Protein AF-A0AA37WMC1-F1 (afdb_monomer_lite)

InterPro domains:
  IPR003346 Transposase IS116/IS110/IS902, C-terminal [PF02371] (63-101)

Radius of gyration: 23.93 Å; chains: 1; bounding box: 44×49×57 Å

Foldseek 3Di:
DVVVVVVCVVPDDDPDPDPVPVVVVVVVVVVVVVVVVVVVVVVVVVLVVLQVVLVVDPCNVVLVPDPPCPSPNSSVVDVLVDPDPVPDPDPVVSCVVVVNDPDPPPPPD

Sequence (109 aa):
MNEKRIKDIKTTEPLTNDMAVIVPNTLLIECLISQLKQLMLSITRFDTEIKAFYNKHADKFIFDSLPGAGPQLAPRLLAAMGSNRDRYQCAAEIQKYAGIATDIIHRAG

Structure (mmCIF, N/CA/C/O backbone):
data_AF-A0AA37WMC1-F1
#
_entry.id   AF-A0AA37WMC1-F1
#
loop_
_atom_site.group_PDB
_atom_site.id
_atom_site.type_symbol
_atom_site.label_atom_id
_atom_site.label_alt_id
_atom_site.label_comp_id
_atom_site.label_asym_id
_atom_site.label_entity_id
_atom_site.label_seq_id
_atom_site.pdbx_PDB_ins_code
_atom_site.Cartn_x
_atom_site.Cartn_y
_atom_site.Cartn_z
_atom_site.occupancy
_atom_site.B_iso_or_equiv
_atom_site.auth_seq_id
_atom_site.auth_comp_id
_atom_site.auth_asym_id
_atom_site.auth_atom_id
_atom_site.pdbx_PDB_model_num
ATOM 1 N N . MET A 1 1 ? 8.422 -8.153 21.958 1.00 63.69 1 MET A N 1
ATOM 2 C CA . MET A 1 1 ? 7.760 -6.823 22.028 1.00 63.69 1 MET A CA 1
ATOM 3 C C . MET A 1 1 ? 6.232 -6.921 21.965 1.00 63.69 1 MET A C 1
ATOM 5 O O . MET A 1 1 ? 5.584 -6.346 22.829 1.00 63.69 1 MET A O 1
ATOM 9 N N . ASN A 1 2 ? 5.643 -7.661 21.014 1.00 79.69 2 ASN A N 1
ATOM 10 C CA . ASN A 1 2 ? 4.176 -7.775 20.900 1.00 79.69 2 ASN A CA 1
ATOM 11 C C . ASN A 1 2 ? 3.504 -8.533 22.057 1.00 79.69 2 ASN A C 1
ATOM 13 O O . ASN A 1 2 ? 2.456 -8.102 22.518 1.00 79.69 2 ASN A O 1
ATOM 17 N N . GLU A 1 3 ? 4.112 -9.596 22.585 1.00 86.75 3 GLU A N 1
ATOM 18 C CA . GLU A 1 3 ? 3.535 -10.365 23.704 1.00 86.75 3 GLU A CA 1
ATOM 19 C C . GLU A 1 3 ? 3.372 -9.534 24.981 1.00 86.75 3 GLU A C 1
ATOM 21 O O . GLU A 1 3 ? 2.335 -9.607 25.635 1.00 86.75 3 GLU A O 1
ATOM 26 N N . LYS A 1 4 ? 4.360 -8.682 25.291 1.00 88.56 4 LYS A N 1
ATOM 27 C CA . LYS A 1 4 ? 4.288 -7.730 26.406 1.00 88.56 4 LYS A CA 1
ATOM 28 C C . LYS A 1 4 ? 3.109 -6.770 26.225 1.00 88.56 4 LYS A C 1
ATOM 30 O O . LYS A 1 4 ? 2.276 -6.673 27.111 1.00 88.56 4 LYS A O 1
ATOM 35 N N . ARG A 1 5 ? 2.971 -6.165 25.038 1.00 87.19 5 ARG A N 1
ATOM 36 C CA . ARG A 1 5 ? 1.841 -5.273 24.716 1.00 87.19 5 ARG A CA 1
ATOM 37 C C . ARG A 1 5 ? 0.488 -5.974 24.860 1.00 87.19 5 ARG A C 1
ATOM 39 O O . ARG A 1 5 ? -0.439 -5.390 25.401 1.00 87.19 5 ARG A O 1
ATOM 46 N N . ILE A 1 6 ? 0.371 -7.219 24.391 1.00 89.75 6 ILE A N 1
ATOM 47 C CA . ILE A 1 6 ? -0.868 -8.003 24.520 1.00 89.75 6 ILE A CA 1
ATOM 48 C C . ILE A 1 6 ? -1.183 -8.274 25.994 1.00 89.75 6 ILE A C 1
ATOM 50 O O . ILE A 1 6 ? -2.340 -8.177 26.395 1.00 89.75 6 ILE A O 1
ATOM 54 N N . LYS A 1 7 ? -0.170 -8.608 26.801 1.00 91.75 7 LYS A N 1
ATOM 55 C CA . LYS A 1 7 ? -0.333 -8.818 28.241 1.00 91.75 7 LYS A CA 1
ATOM 56 C C . LYS A 1 7 ? -0.791 -7.536 28.941 1.00 91.75 7 LYS A C 1
ATOM 58 O O . LYS A 1 7 ? -1.770 -7.594 29.673 1.00 91.75 7 LYS A O 1
ATOM 63 N N . ASP A 1 8 ? -0.151 -6.408 28.649 1.00 90.38 8 ASP A N 1
ATOM 64 C CA . ASP A 1 8 ? -0.461 -5.110 29.261 1.00 90.38 8 ASP A CA 1
ATOM 65 C C . ASP A 1 8 ? -1.898 -4.655 28.931 1.00 90.38 8 ASP A C 1
ATOM 67 O O . ASP A 1 8 ? -2.622 -4.181 29.806 1.00 90.38 8 ASP A O 1
ATOM 71 N N . ILE A 1 9 ? -2.360 -4.881 27.692 1.00 87.75 9 ILE A N 1
ATOM 72 C CA . ILE A 1 9 ? -3.750 -4.601 27.283 1.00 87.75 9 ILE A CA 1
ATOM 73 C C . ILE A 1 9 ? -4.743 -5.455 28.082 1.00 87.75 9 ILE A C 1
ATOM 75 O O . ILE A 1 9 ? -5.774 -4.953 28.517 1.00 87.75 9 ILE A O 1
ATOM 79 N N . LYS A 1 10 ? -4.437 -6.740 28.304 1.00 86.56 10 LYS A N 1
ATOM 80 C CA . LYS A 1 10 ? -5.319 -7.658 29.045 1.00 86.56 10 LYS A CA 1
ATOM 81 C C . LYS A 1 10 ? -5.439 -7.320 30.532 1.00 86.56 10 LYS A C 1
ATOM 83 O O . LYS A 1 10 ? -6.418 -7.723 31.146 1.00 86.56 10 LYS A O 1
ATOM 88 N N . THR A 1 11 ? -4.451 -6.639 31.108 1.00 91.69 11 THR A N 1
ATOM 89 C CA . THR A 1 11 ? -4.424 -6.266 32.532 1.00 91.69 11 THR A CA 1
ATOM 90 C C . THR A 1 11 ? -4.798 -4.805 32.785 1.00 91.69 11 THR A C 1
ATOM 92 O O . THR A 1 11 ? -4.640 -4.330 33.904 1.00 91.69 11 THR A O 1
ATOM 95 N N . THR A 1 12 ? -5.230 -4.070 31.758 1.00 86.50 12 THR A N 1
ATOM 96 C CA . THR A 1 12 ? -5.598 -2.652 31.871 1.00 86.50 12 THR A CA 1
ATOM 97 C C . THR A 1 12 ? -6.980 -2.490 32.502 1.00 86.50 12 THR A C 1
ATOM 99 O O . THR A 1 12 ? -7.912 -3.218 32.162 1.00 86.50 12 THR A O 1
ATOM 102 N N . GLU A 1 13 ? -7.119 -1.505 33.390 1.00 86.00 13 GLU A N 1
ATOM 103 C CA . GLU A 1 13 ? -8.413 -1.115 33.952 1.00 86.00 13 GLU A CA 1
ATOM 104 C C . GLU A 1 13 ? -9.182 -0.179 33.000 1.00 86.00 13 GLU A C 1
ATOM 106 O O . GLU A 1 13 ? -8.569 0.652 32.319 1.00 86.00 13 GLU A O 1
ATOM 111 N N . PRO A 1 14 ? -10.522 -0.285 32.932 1.00 82.19 14 PRO A N 1
ATOM 112 C CA . PRO A 1 14 ? -11.341 0.616 32.129 1.00 82.19 14 PRO A CA 1
ATOM 113 C C . PRO A 1 14 ? -11.178 2.078 32.561 1.00 82.19 14 PRO A C 1
ATOM 115 O O . PRO A 1 14 ? -11.241 2.399 33.744 1.00 82.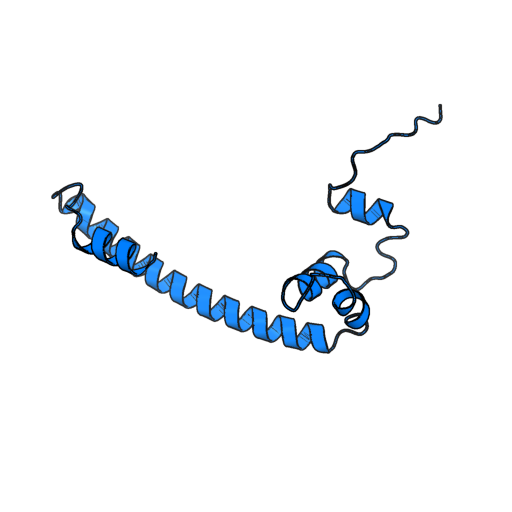19 14 PRO A O 1
ATOM 118 N N . LEU A 1 15 ? -11.045 2.986 31.588 1.00 87.25 15 LEU A N 1
ATOM 119 C CA . LEU A 1 15 ? -10.977 4.432 31.850 1.00 87.25 15 LEU A CA 1
ATOM 120 C C . LEU A 1 15 ? -12.283 4.984 32.450 1.00 87.25 15 LEU A C 1
ATOM 122 O O . LEU A 1 15 ? -12.279 5.987 33.156 1.00 87.25 15 LEU A O 1
ATOM 126 N N . THR A 1 16 ? -13.409 4.345 32.136 1.00 91.31 16 THR A N 1
ATOM 127 C CA . THR A 1 16 ? -14.738 4.679 32.648 1.00 91.31 16 THR A CA 1
ATOM 128 C C . THR A 1 16 ? -15.575 3.410 32.763 1.00 91.31 16 THR A C 1
ATOM 130 O O . THR A 1 16 ? -15.346 2.456 32.021 1.00 91.31 16 THR A O 1
ATOM 133 N N . ASN A 1 17 ? -16.560 3.429 33.662 1.00 91.81 17 ASN A N 1
ATOM 134 C CA . ASN A 1 17 ? -17.580 2.386 33.820 1.00 91.81 17 ASN A CA 1
ATOM 135 C C . ASN A 1 17 ? -18.948 2.820 33.252 1.00 91.81 17 ASN A C 1
ATOM 137 O O . ASN A 1 17 ? -19.951 2.141 33.463 1.00 91.81 17 ASN A O 1
ATOM 141 N N . ASP A 1 18 ? -19.009 3.961 32.556 1.00 95.25 18 ASP A N 1
ATOM 142 C CA . ASP A 1 18 ? -20.240 4.465 31.947 1.00 95.25 18 ASP A CA 1
ATOM 143 C C . ASP A 1 18 ? -20.619 3.654 30.697 1.00 95.25 18 ASP A C 1
ATOM 145 O O . ASP A 1 18 ? -19.968 3.720 29.647 1.00 95.25 18 ASP A O 1
ATOM 149 N N . MET A 1 19 ? -21.722 2.914 30.796 1.00 93.25 19 MET A N 1
ATOM 150 C CA . MET A 1 19 ? -22.233 2.071 29.717 1.00 93.25 19 MET A CA 1
ATOM 151 C C . MET A 1 19 ? -22.673 2.867 28.484 1.00 93.25 19 MET A C 1
ATOM 153 O O . MET A 1 19 ? -22.563 2.347 27.372 1.00 93.25 19 MET A O 1
ATOM 157 N N . ALA A 1 20 ? -23.106 4.123 28.643 1.00 94.69 20 ALA A N 1
ATOM 158 C CA . ALA A 1 20 ? -23.464 4.984 27.516 1.00 94.69 20 ALA A CA 1
ATOM 159 C C . ALA A 1 20 ? -22.244 5.342 26.650 1.00 94.69 20 ALA A C 1
ATOM 161 O O . ALA A 1 20 ? -22.401 5.670 25.476 1.00 94.69 20 ALA A O 1
ATOM 162 N N . VAL A 1 21 ? -21.031 5.228 27.200 1.00 93.62 21 VAL A N 1
ATOM 163 C CA . VAL A 1 21 ? -19.768 5.415 26.475 1.00 93.62 21 VAL A CA 1
ATOM 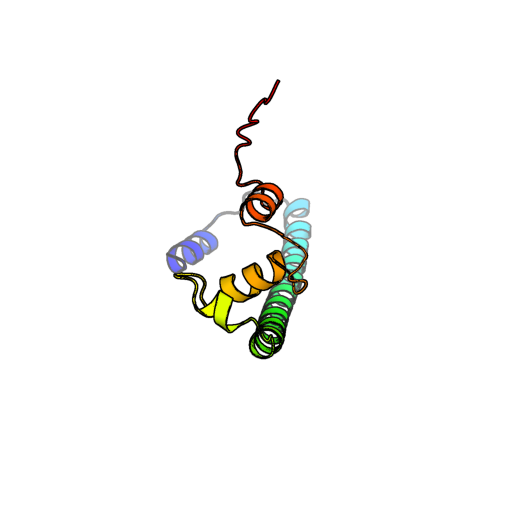164 C C . VAL A 1 21 ? -19.207 4.075 25.997 1.00 93.62 21 VAL A C 1
ATOM 166 O O . VAL A 1 21 ? -18.788 3.960 24.844 1.00 93.62 21 VAL A O 1
ATOM 169 N N . ILE A 1 22 ? -19.204 3.048 26.851 1.00 92.19 22 ILE A N 1
ATOM 170 C CA . ILE A 1 22 ? -18.575 1.750 26.553 1.00 92.19 22 ILE A CA 1
ATOM 171 C C . ILE A 1 22 ? -19.262 1.042 25.382 1.00 92.19 22 ILE A C 1
ATOM 173 O O . ILE A 1 22 ? -18.588 0.578 24.459 1.00 92.19 22 ILE A O 1
ATOM 177 N N . VAL A 1 23 ? -20.593 0.962 25.395 1.00 94.75 23 VAL A N 1
ATOM 178 C CA . VAL A 1 23 ? -21.364 0.207 24.395 1.00 94.75 23 VAL A CA 1
ATOM 179 C C . VAL A 1 23 ? -21.157 0.732 22.965 1.00 94.75 23 VAL A C 1
ATOM 181 O O . VAL A 1 23 ? -20.755 -0.063 22.111 1.00 94.75 23 VAL A O 1
ATOM 184 N N . PRO A 1 24 ? -21.351 2.033 22.656 1.00 95.69 24 PRO A N 1
ATOM 185 C CA . PRO A 1 24 ? -21.169 2.521 21.288 1.00 95.69 24 PRO A CA 1
ATOM 186 C C . PRO A 1 24 ? -19.716 2.430 20.809 1.00 95.69 24 PRO A C 1
ATOM 188 O O . PRO A 1 24 ? -19.482 2.119 19.643 1.00 95.69 24 PRO A O 1
ATOM 191 N N . ASN A 1 25 ? -18.732 2.645 21.690 1.00 94.12 25 ASN A N 1
ATOM 192 C CA . ASN A 1 25 ? -17.321 2.501 21.319 1.00 94.12 25 ASN A CA 1
ATOM 193 C C . ASN A 1 25 ? -16.943 1.043 21.036 1.00 94.12 25 ASN A C 1
ATOM 195 O O . ASN A 1 25 ? -16.167 0.782 20.119 1.00 94.12 25 ASN A O 1
ATOM 199 N N . THR A 1 26 ? -17.516 0.090 21.774 1.00 93.88 26 THR A N 1
ATOM 200 C CA . THR A 1 26 ? -17.313 -1.344 21.516 1.00 93.88 26 THR A CA 1
ATOM 201 C C . THR A 1 26 ? -17.825 -1.709 20.124 1.00 93.88 26 THR A C 1
ATOM 203 O O . THR A 1 26 ? -17.082 -2.275 19.324 1.00 93.88 26 THR A O 1
ATOM 206 N N . LEU A 1 27 ? -19.045 -1.279 19.789 1.00 97.00 27 LEU A N 1
ATOM 207 C CA . LEU A 1 27 ? -19.628 -1.480 18.462 1.00 97.00 27 LEU A CA 1
ATOM 208 C C . LEU A 1 27 ? -18.794 -0.811 17.357 1.00 97.00 27 LEU A C 1
ATOM 210 O O . LEU A 1 27 ? -18.534 -1.419 16.318 1.00 97.00 27 LEU A O 1
ATOM 214 N N . LEU A 1 28 ? -18.307 0.413 17.588 1.00 97.62 28 LEU A N 1
ATOM 215 C CA . LEU A 1 28 ? -17.421 1.102 16.648 1.00 97.62 28 LEU A CA 1
ATOM 216 C C . LEU A 1 28 ? -16.138 0.299 16.386 1.00 97.62 28 LEU A C 1
ATOM 218 O O . LEU A 1 28 ? -15.741 0.143 15.231 1.00 97.62 28 LEU A O 1
ATOM 222 N N . ILE A 1 29 ? -15.501 -0.235 17.432 1.00 96.50 29 ILE A N 1
ATOM 223 C CA . ILE A 1 29 ? -14.288 -1.053 17.302 1.00 96.50 29 ILE A CA 1
ATOM 224 C C . ILE A 1 29 ? -14.571 -2.316 16.481 1.00 96.50 29 ILE A C 1
ATOM 226 O O . ILE A 1 29 ? -13.790 -2.643 15.588 1.00 96.50 29 ILE A O 1
ATOM 230 N N . GLU A 1 30 ? -15.687 -3.005 16.718 1.00 97.31 30 GLU A N 1
ATOM 231 C CA . GLU A 1 30 ? -16.074 -4.191 15.941 1.00 97.31 30 GLU A CA 1
ATOM 232 C C . GLU A 1 30 ? -16.272 -3.872 14.449 1.00 97.31 30 GLU A C 1
ATOM 234 O O . GLU A 1 30 ? -15.784 -4.604 13.573 1.00 97.31 30 GLU A O 1
ATOM 239 N N . CYS A 1 31 ? -16.914 -2.740 14.142 1.00 98.00 31 CYS A N 1
ATOM 240 C CA . CYS A 1 31 ? -17.051 -2.247 12.773 1.00 98.00 31 CYS A CA 1
ATOM 241 C C . CYS A 1 31 ? -15.685 -1.937 12.141 1.00 98.00 31 CYS A C 1
ATOM 243 O O . CYS A 1 31 ? -15.404 -2.389 11.027 1.00 98.00 31 CYS A O 1
ATOM 245 N N . LEU A 1 32 ? -14.811 -1.216 12.850 1.00 98.38 32 LEU A N 1
ATOM 246 C CA . LEU A 1 32 ? -13.480 -0.846 12.361 1.00 98.38 32 LEU A CA 1
ATOM 247 C C . LEU A 1 32 ? -12.587 -2.070 12.131 1.00 98.38 32 LEU A C 1
ATOM 249 O O . LEU A 1 32 ? -11.903 -2.141 11.113 1.00 98.38 32 LEU A O 1
ATOM 253 N N . ILE A 1 33 ? -12.618 -3.064 13.023 1.00 97.88 33 ILE A N 1
ATOM 254 C CA . ILE A 1 33 ? -11.876 -4.323 12.852 1.00 97.88 33 ILE A CA 1
ATOM 255 C C . ILE A 1 33 ? -12.330 -5.040 11.578 1.00 97.88 33 ILE A C 1
ATOM 257 O O . ILE A 1 33 ? -11.502 -5.567 10.829 1.00 97.88 33 ILE A O 1
ATOM 261 N N . SER A 1 34 ? -13.635 -5.054 11.312 1.00 97.75 34 SER A N 1
ATOM 262 C CA . SER A 1 34 ? -14.192 -5.681 10.111 1.00 97.75 34 SER A CA 1
ATOM 263 C C . SER A 1 34 ? -13.732 -4.968 8.836 1.00 97.75 34 SER A C 1
ATOM 265 O O . SER A 1 34 ? -13.292 -5.623 7.889 1.00 97.75 34 SER A O 1
ATOM 267 N N . GLN A 1 35 ? -13.743 -3.632 8.834 1.00 98.31 35 GLN A N 1
ATOM 268 C CA . GLN A 1 35 ? -13.226 -2.823 7.724 1.00 98.31 35 GLN A CA 1
ATOM 269 C C . GLN A 1 35 ? -11.718 -3.021 7.522 1.00 98.31 35 GLN A C 1
ATOM 271 O O . GLN A 1 35 ? -11.270 -3.220 6.393 1.00 98.31 35 GLN A O 1
ATOM 276 N N . LEU A 1 36 ? -10.935 -3.040 8.605 1.00 98.19 36 LEU A N 1
ATOM 277 C CA . LEU A 1 36 ? -9.488 -3.244 8.555 1.00 98.19 36 LEU A CA 1
ATOM 278 C C . LEU A 1 36 ? -9.133 -4.586 7.907 1.00 98.19 36 LEU A C 1
ATOM 280 O O . LEU A 1 36 ? -8.272 -4.636 7.033 1.00 98.19 36 LEU A O 1
ATOM 284 N N . LYS A 1 37 ? -9.828 -5.669 8.280 1.00 98.00 37 LYS A N 1
ATOM 285 C CA . LYS A 1 37 ? -9.624 -6.993 7.671 1.00 98.00 37 LYS A CA 1
ATOM 286 C C . LYS A 1 37 ? -9.876 -6.971 6.161 1.00 98.00 37 LYS A C 1
ATOM 288 O O . LYS A 1 37 ? -9.077 -7.519 5.405 1.00 98.00 37 LYS A O 1
ATOM 293 N N . GLN A 1 38 ? -10.949 -6.316 5.716 1.00 98.31 38 GLN A N 1
ATOM 294 C CA . GLN A 1 38 ? -11.249 -6.184 4.285 1.00 98.31 38 GLN A CA 1
ATOM 295 C C . GLN A 1 38 ? -10.206 -5.342 3.545 1.00 98.31 38 GLN A C 1
ATOM 297 O O . GLN A 1 38 ? -9.792 -5.692 2.436 1.00 98.31 38 GLN A O 1
ATOM 302 N N . LEU A 1 39 ? -9.727 -4.266 4.170 1.00 98.38 39 LEU A N 1
ATOM 303 C CA . LEU A 1 39 ? -8.670 -3.439 3.603 1.00 98.38 39 LEU A CA 1
ATOM 304 C C . LEU A 1 39 ? -7.365 -4.230 3.448 1.00 98.38 39 LEU A C 1
ATOM 306 O O . LEU A 1 39 ? -6.732 -4.149 2.400 1.00 98.38 39 LEU A O 1
ATOM 310 N N . MET A 1 40 ? -6.997 -5.051 4.437 1.00 98.25 40 MET A N 1
ATOM 311 C CA . MET A 1 40 ? -5.816 -5.919 4.353 1.00 98.25 40 MET A CA 1
ATOM 312 C C . MET A 1 40 ? -5.904 -6.901 3.178 1.00 98.25 40 MET A C 1
ATOM 314 O O . MET A 1 40 ? -4.947 -7.018 2.415 1.00 98.25 40 MET A O 1
ATOM 318 N N . LEU A 1 41 ? -7.056 -7.555 2.984 1.00 98.19 41 LEU A N 1
ATOM 319 C CA . LEU A 1 41 ? -7.279 -8.440 1.831 1.00 98.19 41 LEU A CA 1
ATOM 320 C C . LEU A 1 41 ? -7.153 -7.683 0.504 1.00 98.19 41 LEU A C 1
ATOM 322 O O . LEU A 1 41 ? -6.531 -8.167 -0.444 1.00 98.19 41 LEU A O 1
ATOM 326 N N . SER A 1 42 ? -7.712 -6.474 0.450 1.00 98.06 42 SER A N 1
ATOM 327 C CA . SER A 1 42 ? -7.639 -5.615 -0.731 1.00 98.06 42 SER A CA 1
ATOM 328 C C . SER A 1 42 ? -6.196 -5.223 -1.052 1.00 98.06 42 SER A C 1
ATOM 330 O O . SER A 1 42 ? -5.794 -5.320 -2.208 1.00 98.06 42 SER A O 1
ATOM 332 N N . ILE A 1 43 ? -5.392 -4.858 -0.046 1.00 96.94 43 ILE A N 1
ATOM 333 C CA . ILE A 1 43 ? -3.963 -4.543 -0.210 1.00 96.94 43 ILE A CA 1
ATOM 334 C C . ILE A 1 43 ? -3.215 -5.737 -0.810 1.00 96.94 43 ILE A C 1
ATOM 336 O O . ILE A 1 43 ? -2.529 -5.577 -1.814 1.00 96.94 43 ILE A O 1
ATOM 340 N N . THR A 1 44 ? -3.404 -6.947 -0.272 1.00 97.12 44 THR A N 1
ATOM 341 C CA . THR A 1 44 ? -2.752 -8.155 -0.811 1.00 97.12 44 THR A CA 1
ATOM 342 C C . THR A 1 44 ? -3.145 -8.429 -2.265 1.00 97.12 44 THR A C 1
ATOM 344 O O . THR A 1 44 ? -2.308 -8.833 -3.080 1.00 97.12 44 THR A O 1
ATOM 347 N N . ARG A 1 45 ? -4.411 -8.186 -2.621 1.00 97.81 45 ARG A N 1
ATOM 348 C CA . ARG A 1 45 ? -4.869 -8.294 -4.009 1.00 97.81 45 ARG A CA 1
ATOM 349 C C . ARG A 1 45 ? -4.179 -7.262 -4.900 1.00 97.81 45 ARG A C 1
ATOM 351 O O . ARG A 1 45 ? -3.659 -7.639 -5.946 1.00 97.81 45 ARG A O 1
ATOM 358 N N . PHE A 1 46 ? -4.127 -5.998 -4.484 1.00 96.38 46 PHE A N 1
ATOM 359 C CA . PHE A 1 46 ? -3.425 -4.954 -5.233 1.00 96.38 46 PHE A CA 1
ATOM 360 C C . PHE A 1 46 ? -1.943 -5.278 -5.419 1.00 96.38 46 PHE A C 1
ATOM 362 O O . PHE A 1 46 ? -1.451 -5.160 -6.536 1.00 96.38 46 PHE A O 1
ATOM 369 N N . ASP A 1 47 ? -1.252 -5.754 -4.383 1.00 95.31 47 ASP A N 1
ATOM 370 C CA . ASP A 1 47 ? 0.154 -6.161 -4.479 1.00 95.31 47 ASP A CA 1
ATOM 371 C C . ASP A 1 47 ? 0.357 -7.272 -5.522 1.00 95.31 47 ASP A C 1
ATOM 373 O O . ASP A 1 47 ? 1.322 -7.251 -6.292 1.00 95.31 47 ASP A O 1
ATOM 377 N N . THR A 1 48 ? -0.576 -8.226 -5.585 1.00 95.56 48 THR A N 1
ATOM 378 C CA . THR A 1 48 ? -0.546 -9.322 -6.563 1.00 95.56 48 THR A CA 1
ATOM 379 C C . THR A 1 48 ? -0.716 -8.800 -7.990 1.00 95.56 48 THR A C 1
ATOM 381 O O . THR A 1 48 ? 0.088 -9.131 -8.865 1.00 95.56 48 THR A O 1
ATOM 384 N N . GLU A 1 49 ? -1.716 -7.947 -8.221 1.00 96.25 49 GLU A N 1
ATOM 385 C CA . GLU A 1 49 ? -1.978 -7.355 -9.538 1.00 96.25 49 GLU A CA 1
ATOM 386 C C . GLU A 1 49 ? -0.828 -6.443 -9.984 1.00 96.25 49 GLU A C 1
ATOM 388 O O . GLU A 1 49 ? -0.325 -6.577 -11.100 1.00 96.25 49 GLU A O 1
ATOM 393 N N . ILE A 1 50 ? -0.336 -5.569 -9.099 1.00 95.00 50 ILE A N 1
ATOM 394 C CA . ILE A 1 50 ? 0.809 -4.688 -9.368 1.00 95.00 50 ILE A CA 1
ATOM 395 C C . ILE A 1 50 ? 2.021 -5.517 -9.786 1.00 95.00 50 ILE A C 1
ATOM 397 O O . ILE A 1 50 ? 2.652 -5.206 -10.794 1.00 95.00 50 ILE A O 1
ATOM 401 N N . LYS A 1 51 ? 2.330 -6.601 -9.064 1.00 93.81 51 LYS A N 1
ATOM 402 C CA . LYS A 1 51 ? 3.445 -7.490 -9.413 1.00 93.81 51 LYS A CA 1
ATOM 403 C C . LYS A 1 51 ? 3.253 -8.129 -10.791 1.00 93.81 51 LYS A C 1
ATOM 405 O O . LYS A 1 51 ? 4.213 -8.221 -11.557 1.00 93.81 51 LYS A O 1
ATOM 410 N N . ALA A 1 52 ? 2.035 -8.557 -11.121 1.00 94.62 52 ALA A N 1
ATOM 411 C CA . ALA A 1 52 ? 1.724 -9.145 -12.420 1.00 94.62 52 ALA A CA 1
ATOM 412 C C . ALA A 1 52 ? 1.908 -8.140 -13.571 1.00 94.62 52 ALA A C 1
ATOM 414 O O . ALA A 1 52 ? 2.527 -8.485 -14.580 1.00 94.62 52 ALA A O 1
ATOM 415 N N . PHE A 1 53 ? 1.428 -6.902 -13.418 1.00 93.81 53 PHE A N 1
ATOM 416 C CA . PHE A 1 53 ? 1.623 -5.840 -14.412 1.00 93.81 53 PHE A CA 1
ATOM 417 C C . PHE A 1 53 ? 3.086 -5.407 -14.518 1.00 93.81 53 PHE A C 1
ATOM 419 O O . PHE A 1 53 ? 3.613 -5.298 -15.623 1.00 93.81 53 PHE A O 1
ATOM 426 N N . TYR A 1 54 ? 3.765 -5.230 -13.385 1.00 94.25 54 TYR A N 1
ATOM 427 C CA . TYR A 1 54 ? 5.169 -4.832 -13.338 1.00 94.25 54 TYR A CA 1
ATOM 428 C C . TYR A 1 54 ? 6.076 -5.836 -14.057 1.00 94.25 54 TYR A C 1
ATOM 430 O O . TYR A 1 54 ? 6.924 -5.445 -14.853 1.00 94.25 54 TYR A O 1
ATOM 438 N N . ASN A 1 55 ? 5.842 -7.139 -13.866 1.00 92.81 55 ASN A N 1
ATOM 439 C CA . ASN A 1 55 ? 6.597 -8.192 -14.549 1.00 92.81 55 ASN A CA 1
ATOM 440 C C . ASN A 1 55 ? 6.435 -8.190 -16.077 1.00 92.81 55 ASN A C 1
ATOM 442 O O . ASN A 1 55 ? 7.301 -8.717 -16.769 1.00 92.81 55 ASN A O 1
ATOM 446 N N . LYS A 1 56 ? 5.343 -7.623 -16.598 1.00 93.81 56 LYS A N 1
ATOM 447 C CA . LYS A 1 56 ? 5.079 -7.509 -18.040 1.00 93.81 56 LYS A CA 1
ATOM 448 C C . LYS A 1 56 ? 5.580 -6.190 -18.634 1.00 93.81 56 LYS A C 1
ATOM 450 O O . LYS A 1 56 ? 5.517 -6.020 -19.848 1.00 93.81 56 LYS A O 1
ATOM 455 N N . HIS A 1 57 ? 6.034 -5.245 -17.810 1.00 92.62 57 HIS A N 1
ATOM 456 C CA . HIS A 1 57 ? 6.424 -3.925 -18.286 1.00 92.62 57 HIS A CA 1
ATOM 457 C C . HIS A 1 57 ? 7.798 -3.970 -18.967 1.00 92.62 57 H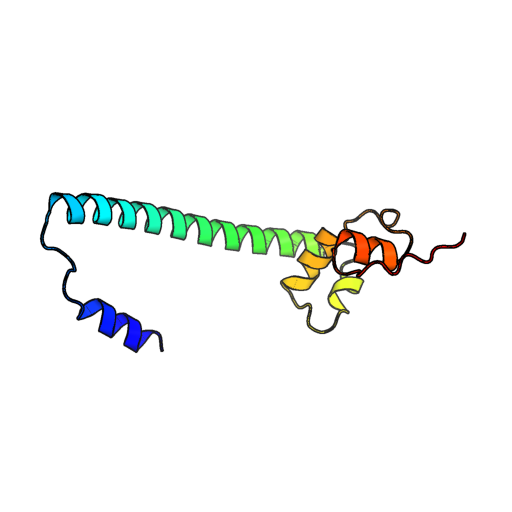IS A C 1
ATOM 459 O O . HIS A 1 57 ? 8.762 -4.469 -18.388 1.00 92.62 57 HIS A O 1
ATOM 465 N N . ALA A 1 58 ? 7.906 -3.394 -20.169 1.00 92.50 58 ALA A N 1
ATOM 466 C CA . ALA A 1 58 ? 9.147 -3.389 -20.952 1.00 92.50 58 ALA A CA 1
ATOM 467 C C . ALA A 1 58 ? 10.331 -2.790 -20.172 1.00 92.50 58 ALA A C 1
ATOM 469 O O . ALA A 1 58 ? 11.432 -3.326 -20.187 1.00 92.50 58 ALA A O 1
ATOM 470 N N . ASP A 1 59 ? 10.068 -1.726 -19.413 1.00 92.00 59 ASP A N 1
ATOM 471 C CA . ASP A 1 59 ? 11.099 -0.973 -18.685 1.00 92.00 59 ASP A CA 1
ATOM 472 C C . ASP A 1 59 ? 11.397 -1.502 -17.276 1.00 92.00 59 ASP A C 1
ATOM 474 O O . ASP A 1 59 ? 12.138 -0.874 -16.522 1.00 92.00 59 ASP A O 1
ATOM 478 N N . LYS A 1 60 ? 10.840 -2.658 -16.897 1.00 92.44 60 LYS A N 1
ATOM 479 C CA . LYS A 1 60 ? 11.013 -3.240 -15.559 1.00 92.44 60 LYS A CA 1
ATOM 480 C C . LYS A 1 60 ? 12.489 -3.370 -15.164 1.00 92.44 60 LYS A C 1
ATOM 482 O O . LYS A 1 60 ? 12.858 -2.998 -14.053 1.00 92.44 60 LYS A O 1
ATOM 487 N N . PHE A 1 61 ? 13.331 -3.824 -16.096 1.00 92.75 61 PHE A N 1
ATOM 488 C CA . PHE A 1 61 ? 14.764 -4.046 -15.871 1.00 92.75 61 PHE A CA 1
ATOM 489 C C . PHE A 1 61 ? 15.509 -2.786 -15.402 1.00 92.75 61 PHE A C 1
ATOM 491 O O . PHE A 1 61 ? 16.473 -2.896 -14.649 1.00 92.75 61 PHE A O 1
ATOM 498 N N . ILE A 1 62 ? 15.051 -1.593 -15.803 1.00 92.00 62 ILE A N 1
ATOM 499 C CA . ILE A 1 62 ? 15.640 -0.319 -15.376 1.00 92.00 62 ILE A CA 1
ATOM 500 C C . ILE A 1 62 ? 15.437 -0.148 -13.871 1.00 92.00 62 ILE A C 1
ATOM 502 O O . ILE A 1 62 ? 16.383 0.124 -13.138 1.00 92.00 62 ILE A O 1
ATOM 506 N N . PHE A 1 63 ? 14.211 -0.357 -13.396 1.00 92.00 63 PHE A N 1
ATOM 507 C CA . PHE A 1 63 ? 13.857 -0.159 -11.992 1.00 92.00 63 PHE A CA 1
ATOM 508 C C . PHE A 1 63 ? 14.330 -1.309 -11.091 1.00 92.00 63 PHE A C 1
ATOM 510 O O . PHE A 1 63 ? 14.673 -1.057 -9.938 1.00 92.00 63 PHE A O 1
ATOM 517 N N . ASP A 1 64 ? 14.423 -2.535 -11.619 1.00 93.62 64 ASP A N 1
ATOM 518 C CA . ASP A 1 64 ? 15.041 -3.680 -10.929 1.00 93.62 64 ASP A CA 1
ATOM 519 C C . ASP A 1 64 ? 16.554 -3.458 -10.704 1.00 93.62 64 ASP A C 1
ATOM 521 O O . ASP A 1 64 ? 17.116 -3.984 -9.744 1.00 93.62 64 ASP A O 1
ATOM 525 N N . SER A 1 65 ? 17.219 -2.664 -11.557 1.00 93.50 65 SER A N 1
ATOM 526 C CA . SER A 1 65 ? 18.653 -2.358 -11.422 1.00 93.50 65 SER A CA 1
ATOM 527 C C . SER A 1 65 ? 18.982 -1.358 -10.303 1.00 93.50 65 SER A C 1
ATOM 529 O O . SER A 1 65 ? 20.150 -1.198 -9.945 1.00 93.50 65 SER A O 1
ATOM 531 N N . LEU A 1 66 ? 17.975 -0.680 -9.737 1.00 91.12 66 LEU A N 1
ATOM 532 C CA . LEU A 1 66 ? 18.185 0.365 -8.739 1.00 91.12 66 LEU A CA 1
ATOM 533 C C . LEU A 1 66 ? 18.524 -0.235 -7.363 1.00 91.12 66 LEU A C 1
ATOM 535 O O . LEU A 1 66 ? 17.748 -1.038 -6.828 1.00 91.12 66 LEU A O 1
ATOM 539 N N . PRO A 1 67 ? 19.638 0.182 -6.731 1.00 91.19 67 PRO A N 1
ATOM 540 C CA . PRO A 1 67 ? 20.030 -0.346 -5.433 1.00 91.19 67 PRO A CA 1
ATOM 541 C C . PRO A 1 67 ? 18.972 -0.003 -4.379 1.00 91.19 67 PRO A C 1
ATOM 543 O O . PRO A 1 67 ? 18.577 1.149 -4.219 1.00 91.19 67 PRO A O 1
ATOM 546 N N . GLY A 1 68 ? 18.501 -1.019 -3.656 1.00 88.19 68 GLY A N 1
ATOM 547 C CA . GLY A 1 68 ? 17.530 -0.848 -2.572 1.00 88.19 68 GLY A CA 1
ATOM 548 C C . GLY A 1 68 ? 16.071 -0.654 -3.004 1.00 88.19 68 GLY A C 1
ATOM 549 O O . GLY A 1 68 ? 15.222 -0.506 -2.129 1.00 88.19 68 GLY A O 1
ATOM 550 N N . ALA A 1 69 ? 15.740 -0.694 -4.302 1.00 88.94 69 ALA A N 1
ATOM 551 C CA . ALA A 1 69 ? 14.345 -0.580 -4.737 1.00 88.94 69 ALA A CA 1
ATOM 552 C C . ALA A 1 69 ? 13.516 -1.818 -4.338 1.00 88.94 69 ALA A C 1
ATOM 554 O O . ALA A 1 69 ? 12.443 -1.719 -3.735 1.00 88.94 69 ALA A O 1
ATOM 555 N N . GLY A 1 70 ? 14.031 -3.013 -4.628 1.00 88.25 70 GLY A N 1
ATOM 556 C CA . GLY A 1 70 ? 13.353 -4.259 -4.281 1.00 88.25 70 GLY A CA 1
ATOM 557 C C . GLY A 1 70 ? 11.923 -4.371 -4.852 1.00 88.25 70 GLY A C 1
ATOM 558 O O . GLY A 1 70 ? 11.496 -3.572 -5.687 1.00 88.25 70 GLY A O 1
ATOM 559 N N . PRO A 1 71 ? 11.145 -5.368 -4.403 1.00 87.50 71 PRO A N 1
ATOM 560 C CA . PRO A 1 71 ? 9.873 -5.723 -5.035 1.00 87.50 71 PRO A CA 1
ATOM 561 C C . PRO A 1 71 ? 8.730 -4.719 -4.812 1.00 87.50 71 PRO A C 1
ATOM 563 O O . PRO A 1 71 ? 7.767 -4.741 -5.573 1.00 87.50 71 PRO A O 1
ATOM 566 N N . GLN A 1 72 ? 8.815 -3.842 -3.804 1.00 88.81 72 GLN A N 1
ATOM 567 C CA . GLN A 1 72 ? 7.783 -2.836 -3.520 1.00 88.81 72 GLN A CA 1
ATOM 568 C C . GLN A 1 72 ? 8.114 -1.453 -4.085 1.00 88.81 72 GLN A C 1
ATOM 570 O O . GLN A 1 72 ? 7.215 -0.783 -4.591 1.00 88.81 72 GLN A O 1
ATOM 575 N N . LEU A 1 73 ? 9.361 -0.981 -3.979 1.00 91.62 73 LEU A N 1
ATOM 576 C CA . LEU A 1 73 ? 9.684 0.382 -4.408 1.00 91.62 73 LEU A CA 1
ATOM 577 C C . LEU A 1 73 ? 9.870 0.455 -5.924 1.00 91.62 73 LEU A C 1
ATOM 579 O O . LEU A 1 73 ? 9.436 1.432 -6.525 1.00 91.62 73 LEU A O 1
ATOM 583 N N . ALA A 1 74 ? 10.433 -0.580 -6.553 1.00 93.62 74 ALA A N 1
ATOM 584 C CA . ALA A 1 74 ? 10.653 -0.607 -7.999 1.00 93.62 74 ALA A CA 1
ATOM 585 C C . ALA A 1 74 ? 9.364 -0.381 -8.828 1.00 93.62 74 ALA A C 1
ATOM 587 O O . ALA A 1 74 ? 9.358 0.531 -9.661 1.00 93.62 74 ALA A O 1
ATOM 588 N N . PRO A 1 75 ? 8.233 -1.080 -8.576 1.00 93.38 75 PRO A N 1
ATOM 589 C CA . PRO A 1 75 ? 6.978 -0.788 -9.275 1.00 93.38 75 PRO A CA 1
ATOM 590 C C . PRO A 1 75 ? 6.412 0.603 -8.958 1.00 93.38 75 PRO A C 1
ATOM 592 O O . PRO A 1 75 ? 5.812 1.231 -9.830 1.00 93.38 75 PRO A O 1
ATOM 595 N N . ARG A 1 76 ? 6.616 1.125 -7.740 1.00 92.25 76 ARG A N 1
ATOM 596 C CA . ARG A 1 76 ? 6.154 2.474 -7.361 1.00 92.25 76 ARG A CA 1
ATOM 597 C C . ARG A 1 76 ? 6.945 3.565 -8.079 1.00 92.25 76 ARG A C 1
ATOM 599 O O . ARG A 1 76 ? 6.351 4.547 -8.511 1.00 92.25 76 ARG A O 1
ATOM 606 N N . LEU A 1 77 ? 8.254 3.379 -8.243 1.00 91.38 77 LEU A N 1
ATOM 607 C CA . LEU A 1 77 ? 9.113 4.279 -9.015 1.00 91.38 77 LEU A CA 1
ATOM 608 C C . LEU A 1 77 ? 8.731 4.274 -10.495 1.00 91.38 77 LEU A C 1
ATOM 610 O O . LEU A 1 77 ? 8.607 5.344 -11.087 1.00 91.38 77 LEU A O 1
ATOM 614 N N . LEU A 1 78 ? 8.468 3.094 -11.062 1.00 91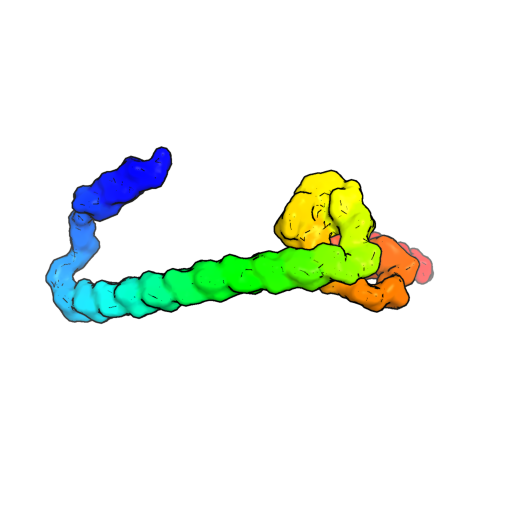.38 78 LEU A N 1
ATOM 615 C CA . LEU A 1 78 ? 7.981 2.972 -12.434 1.00 91.38 78 LEU A CA 1
ATOM 616 C C . LEU A 1 78 ? 6.664 3.728 -12.623 1.00 91.38 78 LEU A C 1
ATOM 618 O O . LEU A 1 78 ? 6.545 4.530 -13.544 1.00 91.38 78 LEU A O 1
ATOM 622 N N . ALA A 1 79 ? 5.698 3.533 -11.723 1.00 90.44 79 ALA A N 1
ATOM 623 C CA . ALA A 1 79 ? 4.425 4.246 -11.773 1.00 90.44 79 ALA A CA 1
ATOM 624 C C . ALA A 1 79 ? 4.593 5.771 -11.614 1.00 90.44 79 ALA A C 1
ATOM 626 O O . ALA A 1 79 ? 3.910 6.537 -12.291 1.00 90.44 79 ALA A O 1
ATOM 627 N N . ALA A 1 80 ? 5.513 6.223 -10.753 1.00 88.50 80 ALA A N 1
ATOM 628 C CA . ALA A 1 80 ? 5.786 7.644 -10.540 1.00 88.50 80 ALA A CA 1
ATOM 629 C C . ALA A 1 80 ? 6.415 8.315 -11.774 1.00 88.50 80 ALA A C 1
ATOM 631 O O . ALA A 1 80 ? 6.009 9.421 -12.149 1.00 88.50 80 ALA A O 1
ATOM 632 N N . MET A 1 81 ? 7.370 7.643 -12.427 1.00 87.56 81 MET A N 1
ATOM 633 C CA . MET A 1 81 ? 7.956 8.115 -13.686 1.00 87.56 81 MET A CA 1
ATOM 634 C C . MET A 1 81 ? 6.931 8.062 -14.827 1.00 87.56 81 MET A C 1
ATOM 636 O O . MET A 1 81 ? 6.801 9.021 -15.588 1.00 87.56 81 MET A O 1
ATOM 640 N N . GLY A 1 82 ? 6.107 7.016 -14.856 1.00 86.06 82 GLY A N 1
ATOM 641 C CA . GLY A 1 82 ? 5.108 6.769 -15.889 1.00 86.06 82 GLY A CA 1
ATOM 642 C C . GLY A 1 82 ? 5.700 6.078 -17.119 1.00 86.06 82 GLY A C 1
ATOM 643 O O . GLY A 1 82 ? 6.912 5.973 -17.276 1.00 86.06 82 GLY A O 1
ATOM 644 N N . SER A 1 83 ? 4.825 5.599 -18.005 1.00 83.06 83 SER A N 1
ATOM 645 C CA . SER A 1 83 ? 5.225 4.845 -19.205 1.00 83.06 83 SER A CA 1
ATOM 646 C C . SER A 1 83 ? 5.555 5.728 -20.418 1.00 83.06 83 SER A C 1
ATOM 648 O O . SER A 1 83 ? 6.061 5.224 -21.416 1.00 83.06 83 SER A O 1
ATOM 650 N N . ASN A 1 84 ? 5.264 7.035 -20.362 1.00 87.81 84 ASN A N 1
ATOM 651 C CA . ASN A 1 84 ? 5.630 7.973 -21.423 1.00 87.81 84 ASN A CA 1
ATOM 652 C C . ASN A 1 84 ? 7.072 8.460 -21.217 1.00 87.81 84 ASN A C 1
ATOM 654 O O . ASN A 1 84 ? 7.336 9.250 -20.310 1.00 87.81 84 ASN A O 1
ATOM 658 N N . ARG A 1 85 ? 7.983 8.016 -22.085 1.00 84.44 85 ARG A N 1
ATOM 659 C CA . ARG A 1 85 ? 9.407 8.378 -22.037 1.00 84.44 85 ARG A CA 1
ATOM 660 C C . ARG A 1 85 ? 9.672 9.847 -22.363 1.00 84.44 85 ARG A C 1
ATOM 662 O O . ARG A 1 85 ? 10.651 10.388 -21.867 1.00 84.44 85 ARG A O 1
ATOM 669 N N . ASP A 1 86 ? 8.772 10.503 -23.089 1.00 88.88 86 ASP A N 1
ATOM 670 C CA . ASP A 1 86 ? 8.899 11.921 -23.446 1.00 88.88 86 ASP A CA 1
ATOM 671 C C . ASP A 1 86 ? 8.409 12.859 -22.333 1.00 88.88 86 ASP A C 1
ATOM 673 O O . ASP A 1 86 ? 8.506 14.081 -22.456 1.00 88.88 86 ASP A O 1
ATOM 677 N N . ARG A 1 87 ? 7.878 12.302 -21.231 1.00 87.50 87 ARG A N 1
ATOM 678 C CA . ARG A 1 87 ? 7.345 13.075 -20.100 1.00 87.50 87 ARG A CA 1
ATOM 679 C C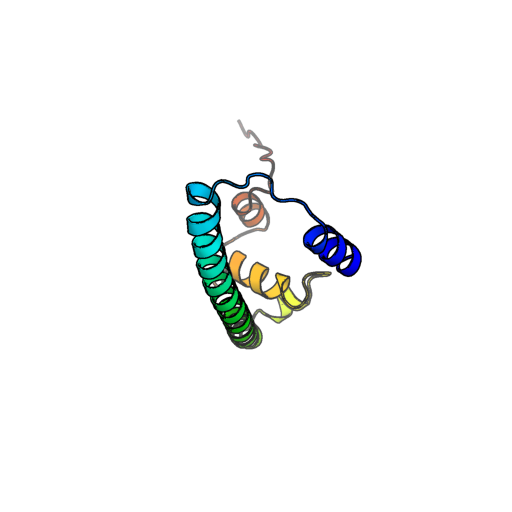 . ARG A 1 87 ? 8.403 13.951 -19.433 1.00 87.50 87 ARG A C 1
ATOM 681 O O . ARG A 1 87 ? 8.057 15.024 -18.948 1.00 87.50 87 ARG A O 1
ATOM 688 N N . TYR A 1 88 ? 9.644 13.475 -19.372 1.00 88.06 88 TYR A N 1
ATOM 689 C CA . TYR A 1 88 ? 10.760 14.200 -18.779 1.00 88.06 88 TYR A CA 1
ATOM 690 C C . TYR A 1 88 ? 11.931 14.208 -19.757 1.00 88.06 88 TYR A C 1
ATOM 692 O O . TYR A 1 88 ? 12.468 13.156 -20.095 1.00 88.06 88 TYR A O 1
ATOM 700 N N . GLN A 1 89 ? 12.350 15.396 -20.178 1.00 87.81 89 GLN A N 1
ATOM 701 C CA . GLN A 1 89 ? 13.474 15.595 -21.092 1.00 87.81 89 GLN A CA 1
ATOM 702 C C . GLN A 1 89 ? 14.822 15.492 -20.369 1.00 87.81 89 GLN A C 1
ATOM 704 O O . GLN A 1 89 ? 15.842 15.166 -20.975 1.00 87.81 89 GLN A O 1
ATOM 709 N N . CYS A 1 90 ? 14.850 15.754 -19.057 1.00 87.38 90 CYS A N 1
ATOM 710 C CA . CYS A 1 90 ? 16.056 15.614 -18.248 1.00 87.38 90 CYS A CA 1
ATOM 711 C C . CYS A 1 90 ? 15.763 15.287 -16.777 1.00 87.38 90 CYS A C 1
ATOM 713 O O . CYS A 1 90 ? 14.652 15.459 -16.273 1.00 87.38 90 CYS A O 1
ATOM 715 N N . ALA A 1 91 ? 16.804 14.866 -16.053 1.00 85.44 91 ALA A N 1
ATOM 716 C CA . ALA A 1 91 ? 16.714 14.531 -14.631 1.00 85.44 91 ALA A CA 1
ATOM 717 C C . ALA A 1 91 ? 16.255 15.711 -13.746 1.00 85.44 91 ALA A C 1
ATOM 719 O O . ALA A 1 91 ? 15.640 15.496 -12.703 1.00 85.44 91 ALA A O 1
ATOM 720 N N . ALA A 1 92 ? 16.507 16.958 -14.158 1.00 88.00 92 ALA A N 1
ATOM 721 C CA . ALA A 1 92 ? 16.076 18.127 -13.395 1.00 88.00 92 ALA A CA 1
ATOM 722 C C . ALA A 1 92 ? 14.544 18.283 -13.386 1.00 88.00 92 ALA A C 1
ATOM 724 O O . ALA A 1 92 ? 13.977 18.730 -12.391 1.00 88.00 92 ALA A O 1
ATOM 725 N N . GLU A 1 93 ? 13.852 17.887 -14.459 1.00 87.44 93 GLU A N 1
ATOM 726 C CA . GLU A 1 93 ? 12.390 17.994 -14.540 1.00 87.44 93 GLU A CA 1
ATOM 727 C C . GLU A 1 93 ? 11.696 17.037 -13.572 1.00 87.44 93 GLU A C 1
ATOM 729 O O . GLU A 1 93 ? 10.778 17.441 -12.857 1.00 87.44 93 GLU A O 1
ATOM 734 N N . ILE A 1 94 ? 12.178 15.795 -13.473 1.00 87.19 94 ILE A N 1
ATOM 735 C CA . ILE A 1 94 ? 11.640 14.839 -12.502 1.00 87.19 94 ILE A CA 1
ATOM 736 C C . ILE A 1 94 ? 11.961 15.249 -11.057 1.00 87.19 94 ILE A C 1
ATOM 738 O O . ILE A 1 94 ? 11.113 15.090 -10.184 1.00 87.19 94 ILE A O 1
ATOM 742 N N . GLN A 1 95 ? 13.136 15.830 -10.789 1.00 85.00 95 GLN A N 1
ATOM 743 C CA . GLN A 1 95 ? 13.482 16.339 -9.453 1.00 85.00 95 GLN A CA 1
ATOM 744 C C . GLN A 1 95 ? 12.583 17.504 -9.021 1.00 85.00 95 GLN A C 1
ATOM 746 O O . GLN A 1 95 ? 12.178 17.558 -7.858 1.00 85.00 95 GLN A O 1
ATOM 751 N N . LYS A 1 96 ? 12.239 18.405 -9.953 1.00 85.56 96 LYS A N 1
ATOM 752 C CA . LYS A 1 96 ? 11.265 19.484 -9.726 1.00 85.56 96 LYS A CA 1
ATOM 753 C C . LYS A 1 96 ? 9.867 18.929 -9.487 1.00 85.56 96 LYS A C 1
ATOM 755 O O . LYS A 1 96 ? 9.229 19.295 -8.506 1.00 85.56 96 LYS A O 1
ATOM 760 N N . TYR A 1 97 ? 9.416 17.999 -10.330 1.00 85.00 97 TYR A N 1
ATOM 761 C CA . TYR A 1 97 ? 8.111 17.353 -10.171 1.00 85.00 97 TYR A CA 1
ATOM 762 C C . TYR A 1 97 ? 7.985 16.614 -8.829 1.00 85.00 97 TYR A C 1
ATOM 764 O O . TYR A 1 97 ? 6.947 16.679 -8.178 1.00 85.00 97 TYR A O 1
ATOM 772 N N . ALA A 1 98 ? 9.050 15.941 -8.390 1.00 83.94 98 ALA A N 1
ATOM 773 C CA . ALA A 1 98 ? 9.089 15.235 -7.112 1.00 83.94 98 ALA A CA 1
ATOM 774 C C . ALA A 1 98 ? 9.232 16.166 -5.890 1.00 83.94 98 ALA A C 1
ATOM 776 O O . ALA A 1 98 ? 9.213 15.674 -4.764 1.00 83.94 98 ALA A O 1
ATOM 777 N N . GLY A 1 99 ? 9.403 17.482 -6.087 1.00 80.62 99 GLY A N 1
ATOM 778 C CA . GLY A 1 99 ? 9.615 18.450 -5.005 1.00 80.62 99 GLY A CA 1
ATOM 779 C C . GLY A 1 99 ? 10.953 18.287 -4.272 1.00 80.62 99 GLY A C 1
ATOM 780 O O . GLY A 1 99 ? 11.088 18.738 -3.140 1.00 80.62 99 GLY A O 1
ATOM 781 N N . ILE A 1 100 ? 11.925 17.609 -4.893 1.00 75.00 100 ILE A N 1
ATOM 782 C CA . ILE A 1 100 ? 13.253 17.328 -4.319 1.00 75.00 100 ILE A CA 1
ATOM 783 C C . ILE A 1 100 ? 14.243 18.444 -4.673 1.00 75.00 100 ILE A C 1
ATOM 785 O O . ILE A 1 100 ? 15.184 18.706 -3.925 1.00 75.00 100 ILE A O 1
ATOM 789 N N . ALA A 1 101 ? 14.049 19.105 -5.815 1.00 70.25 101 ALA A N 1
ATOM 790 C CA . ALA A 1 101 ? 14.900 20.213 -6.218 1.00 70.25 101 ALA A CA 1
ATOM 791 C C . ALA A 1 101 ? 14.673 21.438 -5.314 1.00 70.25 101 ALA A C 1
ATOM 793 O O . ALA A 1 101 ? 13.571 21.979 -5.253 1.00 70.25 101 ALA A O 1
ATOM 794 N N . THR A 1 102 ? 15.735 21.917 -4.664 1.00 57.25 102 THR A N 1
ATOM 795 C CA . THR A 1 102 ? 15.818 23.304 -4.193 1.00 57.25 102 THR A CA 1
ATOM 796 C C . THR A 1 102 ? 16.183 24.151 -5.406 1.00 57.25 102 THR A C 1
ATOM 798 O O . THR A 1 102 ? 17.310 24.046 -5.894 1.00 57.25 102 THR A O 1
ATOM 801 N N . ASP A 1 103 ? 15.250 24.923 -5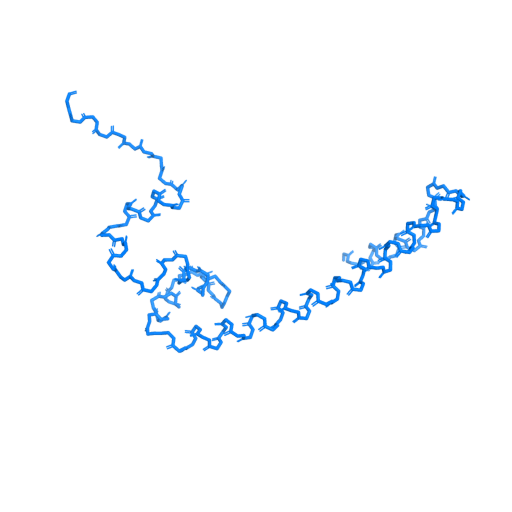.958 1.00 52.53 103 ASP A N 1
ATOM 802 C CA . ASP A 1 103 ? 15.519 25.735 -7.147 1.00 52.53 103 ASP A CA 1
ATOM 803 C C . ASP A 1 103 ? 16.740 26.648 -6.928 1.00 52.53 103 ASP A C 1
ATOM 805 O O . ASP A 1 103 ? 16.663 27.648 -6.215 1.00 52.53 103 ASP A O 1
ATOM 809 N N . ILE A 1 104 ? 17.868 26.355 -7.585 1.00 51.84 104 ILE A N 1
ATOM 810 C CA . ILE A 1 104 ? 18.849 27.397 -7.890 1.00 51.84 104 ILE A CA 1
ATOM 811 C C . ILE A 1 104 ? 18.292 28.109 -9.117 1.00 51.84 104 ILE A C 1
ATOM 813 O O . ILE A 1 104 ? 18.479 27.676 -10.255 1.00 51.84 104 ILE A O 1
ATOM 817 N N . ILE A 1 105 ? 17.539 29.181 -8.886 1.00 49.09 105 ILE A N 1
ATOM 818 C CA . ILE A 1 105 ? 17.197 30.130 -9.941 1.00 49.09 105 ILE A CA 1
ATOM 819 C C . ILE A 1 105 ? 18.527 30.718 -10.420 1.00 49.09 105 ILE A C 1
ATOM 821 O O . ILE A 1 105 ? 19.091 31.600 -9.773 1.00 49.09 105 ILE A O 1
ATOM 825 N N . HIS A 1 106 ? 19.053 30.237 -11.545 1.00 45.66 106 HIS A N 1
ATOM 826 C CA . HIS A 1 106 ? 20.071 30.984 -12.269 1.00 45.66 106 HIS A CA 1
ATOM 827 C C . HIS A 1 106 ? 19.352 32.182 -12.892 1.00 45.66 106 HIS A C 1
ATOM 829 O O . HIS A 1 106 ? 18.721 32.064 -13.942 1.00 45.66 106 HIS A O 1
ATOM 835 N N . ARG A 1 107 ? 19.366 33.328 -12.198 1.00 39.44 107 ARG A N 1
ATOM 836 C CA . ARG A 1 107 ? 19.024 34.609 -12.819 1.00 39.44 107 ARG A CA 1
ATOM 837 C C . ARG A 1 107 ? 20.093 34.887 -13.873 1.00 39.44 107 ARG A C 1
ATOM 839 O O . ARG A 1 107 ? 21.161 35.390 -13.553 1.00 39.44 107 ARG A O 1
ATOM 846 N N . ALA A 1 108 ? 19.817 34.506 -15.114 1.00 41.56 108 ALA A N 1
ATOM 847 C CA . ALA A 1 108 ? 20.411 35.172 -16.258 1.00 41.56 108 ALA A CA 1
ATOM 848 C C . ALA A 1 108 ? 19.604 36.459 -16.473 1.00 41.56 108 ALA A C 1
ATOM 850 O O . ALA A 1 108 ? 18.436 36.391 -16.860 1.00 41.56 108 ALA A O 1
ATOM 851 N N . GLY A 1 109 ? 20.204 37.602 -16.137 1.00 36.09 109 GLY A N 1
ATOM 852 C CA . GLY A 1 109 ? 19.602 38.933 -16.242 1.00 36.09 109 GLY A CA 1
ATOM 853 C C . GLY A 1 109 ? 20.073 39.851 -15.133 1.00 36.09 109 GLY A C 1
ATOM 854 O O . GLY A 1 109 ? 19.446 39.801 -14.052 1.00 36.09 109 GLY A O 1
#

pLDDT: mean 87.72, std 13.0, range [36.09, 98.38]

Organism: NCBI:txid1431249

Secondary structure (DSSP, 8-state):
-HHHHHHHHHTPPPS---HHHHHHHHHHHHHHHHHHHHHHHHHHHHHHHHHHHHHH-TTHHHHHTSTTTHHHHHHHHHHHH-S-GGG-SSHHHHHHHTT----------